Protein AF-H9WJL4-F1 (afdb_monomer)

Secondary structure (DSSP, 8-state):
-PPPEEEE-PPSSHHHHHHHHHHHHHHHHHH--EEEEEEEGGGS-HHHHHHHHHHHHTTTS-EEEEEEPP---TTGGGS-HHHHHHHHHHHHHHHHHT--

Sequence (100 aa):
MPKPHVAIFPGAGMGHLIPVAELTRHLSATHGLSITLITCKWMFSPRLMDAYSKSMASSGLDINFIQLPEEEIEGAQHMKTETYLSKLFEKSKGSVENAL

Foldseek 3Di:
DDAAEEEDEWAAEPVTVVVVLVVLVCCQPVVVHQYEYEEEPRRYDPVVVVVSQVVVVVPPTNYHYHYFDHDDDPPLVPDDPVVSSVVRVVVCVVRSVPRD

Structure (mmCIF, N/CA/C/O backbone):
data_AF-H9WJL4-F1
#
_entry.id   AF-H9WJL4-F1
#
loop_
_atom_site.group_PDB
_atom_site.id
_atom_site.type_symbol
_atom_site.label_atom_id
_atom_site.label_alt_id
_atom_site.label_comp_id
_atom_site.label_asym_id
_atom_site.label_entity_id
_atom_site.label_seq_id
_atom_site.pdbx_PDB_ins_code
_atom_site.Cartn_x
_atom_site.Cartn_y
_atom_site.Cartn_z
_atom_site.occupancy
_atom_site.B_iso_or_equiv
_atom_site.auth_seq_id
_atom_site.auth_comp_id
_atom_site.auth_asym_id
_atom_site.auth_atom_id
_atom_site.pdbx_PDB_model_num
ATOM 1 N N . MET A 1 1 ? -9.355 10.538 22.997 1.00 66.88 1 MET A N 1
ATOM 2 C CA . MET A 1 1 ? -7.995 10.798 22.474 1.00 66.88 1 MET A CA 1
ATOM 3 C C . MET A 1 1 ? -8.031 10.628 20.962 1.00 66.88 1 MET A C 1
ATOM 5 O O . MET A 1 1 ? -8.845 9.821 20.519 1.00 66.88 1 MET A O 1
ATOM 9 N N . PRO A 1 2 ? -7.243 11.383 20.177 1.00 84.94 2 PRO A N 1
ATOM 10 C CA . PRO A 1 2 ? -7.181 11.183 18.733 1.00 84.94 2 PRO A CA 1
ATOM 11 C C . PRO A 1 2 ? -6.648 9.783 18.421 1.00 84.94 2 PRO A C 1
ATOM 13 O O . PRO A 1 2 ? -5.772 9.267 19.117 1.00 84.94 2 PRO A O 1
ATOM 16 N N . LYS A 1 3 ? -7.221 9.164 17.393 1.00 90.00 3 LYS A N 1
ATOM 17 C CA . LYS A 1 3 ? -6.833 7.837 16.931 1.00 90.00 3 LYS A CA 1
ATOM 18 C C . LYS A 1 3 ? -5.460 7.928 16.244 1.00 90.00 3 LYS A C 1
ATOM 20 O O . LYS A 1 3 ? -5.320 8.786 15.373 1.00 90.00 3 LYS A O 1
ATOM 25 N N . PRO A 1 4 ? -4.453 7.108 16.604 1.00 95.31 4 PRO A N 1
ATOM 26 C CA . PRO A 1 4 ? -3.171 7.138 15.909 1.00 95.31 4 PRO A CA 1
ATOM 27 C C . PRO A 1 4 ? -3.354 6.763 14.434 1.00 95.31 4 PRO A C 1
ATOM 29 O O . PRO A 1 4 ? -4.072 5.810 14.113 1.00 95.31 4 PRO A O 1
ATOM 32 N N . HIS A 1 5 ? -2.716 7.532 13.554 1.00 95.69 5 HIS A N 1
ATOM 33 C CA . HIS A 1 5 ? -2.787 7.352 12.108 1.00 95.69 5 HIS A CA 1
ATOM 34 C C . HIS A 1 5 ? -1.509 6.697 11.585 1.00 95.69 5 HIS A C 1
ATOM 36 O O . HIS A 1 5 ? -0.407 7.044 12.012 1.00 95.69 5 HIS A O 1
ATOM 42 N N . VAL A 1 6 ? -1.666 5.725 10.687 1.00 96.12 6 VAL A N 1
ATOM 43 C CA . VAL A 1 6 ? -0.563 5.017 10.036 1.00 96.12 6 VAL A CA 1
ATOM 44 C C . VAL A 1 6 ? -0.757 5.074 8.529 1.00 96.12 6 VAL A C 1
ATOM 46 O O . VAL A 1 6 ? -1.750 4.582 7.994 1.00 96.12 6 VAL A O 1
ATOM 49 N N . ALA A 1 7 ? 0.232 5.616 7.830 1.00 95.94 7 ALA A N 1
ATOM 50 C CA . ALA A 1 7 ? 0.308 5.524 6.383 1.00 95.94 7 ALA A CA 1
ATOM 51 C C . ALA A 1 7 ? 1.224 4.378 5.963 1.00 95.94 7 ALA A C 1
ATOM 53 O O . ALA A 1 7 ? 2.305 4.191 6.522 1.00 95.94 7 ALA A O 1
ATOM 54 N N . ILE A 1 8 ? 0.790 3.611 4.966 1.00 95.75 8 ILE A N 1
ATOM 55 C CA . ILE A 1 8 ? 1.543 2.476 4.441 1.00 95.75 8 ILE A CA 1
ATOM 56 C C . ILE A 1 8 ? 1.698 2.641 2.937 1.00 95.75 8 ILE A C 1
ATOM 58 O O . ILE A 1 8 ? 0.712 2.754 2.211 1.00 95.75 8 ILE A O 1
ATOM 62 N N . PHE A 1 9 ? 2.946 2.598 2.478 1.00 94.62 9 PHE A N 1
ATOM 63 C CA . PHE A 1 9 ? 3.301 2.534 1.068 1.00 94.62 9 PHE A CA 1
ATOM 64 C C . PHE A 1 9 ? 3.957 1.169 0.788 1.00 94.62 9 PHE A C 1
ATOM 66 O O . PHE A 1 9 ? 5.102 0.944 1.187 1.00 94.62 9 PHE A O 1
ATOM 73 N N . PRO A 1 10 ? 3.213 0.204 0.217 1.00 93.62 10 PRO A N 1
ATOM 74 C CA . PRO A 1 10 ? 3.675 -1.171 0.044 1.00 93.62 10 PRO A CA 1
ATOM 75 C C . PRO A 1 10 ? 4.704 -1.322 -1.087 1.00 93.62 10 PRO A C 1
ATOM 77 O O . PRO A 1 10 ? 4.936 -0.419 -1.883 1.00 93.62 10 PRO A O 1
ATOM 80 N N . GLY A 1 11 ? 5.293 -2.514 -1.198 1.00 91.81 11 GLY A N 1
ATOM 81 C CA . GLY A 1 11 ? 5.988 -2.931 -2.419 1.00 91.81 11 GLY A CA 1
ATOM 82 C C . GLY A 1 11 ? 5.020 -3.158 -3.591 1.00 91.81 11 GLY A C 1
ATOM 83 O O . GLY A 1 11 ? 3.804 -3.216 -3.405 1.00 91.81 11 GLY A O 1
ATOM 84 N N . ALA A 1 12 ? 5.556 -3.320 -4.803 1.00 91.56 12 ALA A N 1
ATOM 85 C CA . ALA A 1 12 ? 4.764 -3.547 -6.012 1.00 91.56 12 ALA A CA 1
ATOM 86 C C . ALA A 1 12 ? 4.490 -5.038 -6.260 1.00 91.56 12 ALA A C 1
ATOM 88 O O . ALA A 1 12 ? 5.348 -5.886 -6.043 1.00 91.56 12 ALA A O 1
ATOM 89 N N . GLY A 1 13 ? 3.303 -5.351 -6.775 1.00 91.38 13 GLY A N 1
ATOM 90 C CA . GLY A 1 13 ? 2.840 -6.701 -7.087 1.00 91.38 13 GLY A CA 1
ATOM 91 C C . GLY A 1 13 ? 1.855 -7.261 -6.057 1.00 91.38 13 GLY A C 1
ATOM 92 O O . GLY A 1 13 ? 1.843 -6.887 -4.885 1.00 91.38 13 GLY A O 1
ATOM 93 N N . MET A 1 14 ? 1.015 -8.206 -6.488 1.00 89.88 14 MET A N 1
ATOM 94 C CA . MET A 1 14 ? -0.036 -8.776 -5.629 1.00 89.88 14 MET A CA 1
ATOM 95 C C . MET A 1 14 ? 0.520 -9.510 -4.401 1.00 89.88 14 MET A C 1
ATOM 97 O O . MET A 1 14 ? -0.123 -9.514 -3.356 1.00 89.88 14 MET A O 1
ATOM 101 N N . GLY A 1 15 ? 1.733 -10.065 -4.502 1.00 91.19 15 GLY A N 1
ATOM 102 C CA . GLY A 1 15 ? 2.439 -10.674 -3.370 1.00 91.19 15 GLY A CA 1
ATOM 103 C C . GLY A 1 15 ? 2.758 -9.692 -2.237 1.00 91.19 15 GLY A C 1
ATOM 104 O O . GLY A 1 15 ? 2.938 -10.129 -1.108 1.00 91.19 15 GLY A O 1
ATOM 105 N N . HIS A 1 16 ? 2.766 -8.383 -2.508 1.00 92.88 16 HIS A N 1
ATOM 106 C CA . HIS A 1 16 ? 2.871 -7.339 -1.488 1.00 92.88 16 HIS A CA 1
ATOM 107 C C . HIS A 1 16 ? 1.497 -6.805 -1.069 1.00 92.88 16 HIS A C 1
ATOM 109 O O . HIS A 1 16 ? 1.257 -6.630 0.123 1.00 92.88 16 HIS A O 1
ATOM 115 N N . LEU A 1 17 ? 0.576 -6.588 -2.018 1.00 91.62 17 LEU A N 1
ATOM 116 C CA . LEU A 1 17 ? -0.741 -6.016 -1.713 1.00 91.62 17 LEU A CA 1
ATOM 117 C C . LEU A 1 17 ? -1.559 -6.893 -0.763 1.00 91.62 17 LEU A C 1
ATOM 119 O O . LEU A 1 17 ? -2.102 -6.384 0.208 1.00 91.62 17 LEU A O 1
ATOM 123 N N . ILE A 1 18 ? -1.651 -8.196 -1.034 1.00 92.12 18 ILE A N 1
ATOM 124 C CA .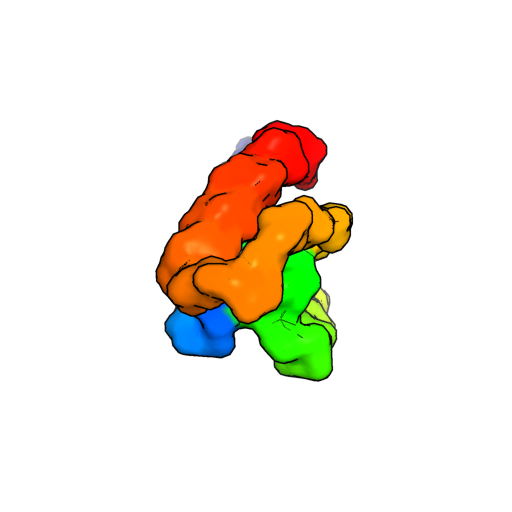 ILE A 1 18 ? -2.498 -9.117 -0.262 1.00 92.12 18 ILE A CA 1
ATOM 125 C C . ILE A 1 18 ? -2.092 -9.169 1.221 1.00 92.12 18 ILE A C 1
ATOM 127 O O . ILE A 1 18 ? -2.955 -8.932 2.069 1.00 92.12 18 ILE A O 1
ATOM 131 N N . PRO A 1 19 ? -0.819 -9.440 1.580 1.00 94.75 19 PRO A N 1
ATOM 132 C CA . PRO A 1 19 ? -0.432 -9.485 2.988 1.00 94.75 19 PRO A CA 1
ATOM 133 C C . PRO A 1 19 ? -0.519 -8.114 3.663 1.00 94.75 19 PRO A C 1
ATOM 135 O O . PRO A 1 19 ? -0.912 -8.042 4.824 1.00 94.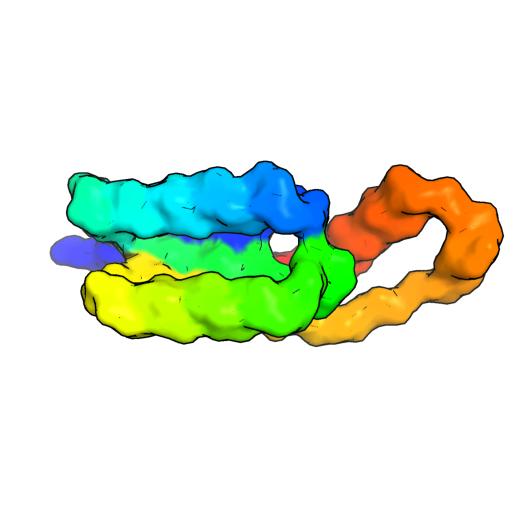75 19 PRO A O 1
ATOM 138 N N . VAL A 1 20 ? -0.207 -7.023 2.952 1.00 95.19 20 VAL A N 1
ATOM 139 C CA . VAL A 1 20 ? -0.354 -5.671 3.510 1.00 95.19 20 VAL A CA 1
ATOM 140 C C . VAL A 1 20 ? -1.823 -5.350 3.763 1.00 95.19 20 VAL A C 1
ATOM 142 O O . VAL A 1 20 ? -2.147 -4.825 4.820 1.00 95.19 20 VAL A O 1
ATOM 145 N N . ALA A 1 21 ? -2.727 -5.716 2.857 1.00 92.00 21 ALA A N 1
ATOM 146 C CA . ALA A 1 21 ? -4.159 -5.543 3.052 1.00 92.00 21 ALA A CA 1
ATOM 147 C C . ALA A 1 21 ? -4.635 -6.273 4.323 1.00 92.00 21 ALA A C 1
ATOM 149 O O . ALA A 1 21 ? -5.272 -5.654 5.176 1.00 92.00 21 ALA A O 1
ATOM 150 N N . GLU A 1 22 ? -4.259 -7.538 4.531 1.00 94.62 22 GLU A N 1
ATOM 151 C CA . GLU A 1 22 ? -4.634 -8.241 5.768 1.00 94.62 22 GLU A CA 1
ATOM 152 C C . GLU A 1 22 ? -4.001 -7.603 7.014 1.00 94.62 22 GLU A C 1
ATOM 154 O O . GLU A 1 22 ? -4.677 -7.438 8.031 1.00 94.62 22 GLU A O 1
ATOM 159 N N . LEU A 1 23 ? -2.743 -7.155 6.925 1.00 95.75 23 LEU A N 1
ATOM 160 C CA . LEU A 1 23 ? -2.087 -6.414 8.002 1.00 95.75 23 LEU A CA 1
ATOM 161 C C . LEU A 1 23 ? -2.863 -5.136 8.353 1.00 95.75 23 LEU A C 1
ATOM 163 O O . LEU A 1 23 ? -3.120 -4.894 9.529 1.00 95.75 23 LEU A O 1
ATOM 167 N N . THR A 1 24 ? -3.286 -4.340 7.364 1.00 95.19 24 THR A N 1
ATOM 168 C CA . THR A 1 24 ? -4.084 -3.123 7.609 1.00 95.19 24 THR A CA 1
ATOM 169 C C . THR A 1 24 ? -5.401 -3.441 8.305 1.00 95.19 24 THR A C 1
ATOM 171 O O . THR A 1 24 ? -5.776 -2.770 9.267 1.00 95.19 24 THR A O 1
ATOM 174 N N . ARG A 1 25 ? -6.068 -4.520 7.888 1.00 94.62 25 ARG A N 1
ATOM 175 C CA . ARG A 1 25 ? -7.307 -4.988 8.508 1.00 94.62 25 ARG A CA 1
ATOM 176 C C . ARG A 1 25 ? -7.088 -5.317 9.978 1.00 94.62 25 ARG A C 1
ATOM 178 O O . ARG A 1 25 ? -7.826 -4.839 10.836 1.00 94.62 25 ARG A O 1
ATOM 185 N N . HIS A 1 26 ? -6.038 -6.080 10.268 1.00 95.88 26 HIS A N 1
ATOM 186 C CA . HIS A 1 26 ? -5.694 -6.483 11.625 1.00 95.88 26 HIS A CA 1
ATOM 187 C C . HIS A 1 26 ? -5.299 -5.289 12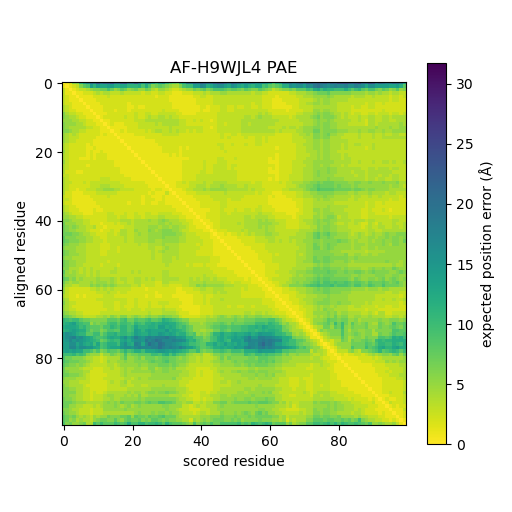.505 1.00 95.88 26 HIS A C 1
ATOM 189 O O . HIS A 1 26 ? -5.758 -5.172 13.638 1.00 95.88 26 HIS A O 1
ATOM 195 N N . LEU A 1 27 ? -4.504 -4.359 11.974 1.00 95.88 27 LEU A N 1
ATOM 196 C CA . LEU A 1 27 ? -4.102 -3.140 12.675 1.00 95.88 27 LEU A CA 1
ATOM 197 C C . LEU A 1 27 ? -5.303 -2.239 13.003 1.00 95.88 27 LEU A C 1
ATOM 199 O O . LEU A 1 27 ? -5.425 -1.768 14.134 1.00 95.88 27 LEU A O 1
ATOM 203 N N . SER A 1 28 ? -6.230 -2.036 12.061 1.00 95.44 28 SER A N 1
ATOM 204 C CA . SER A 1 28 ? -7.431 -1.240 12.334 1.00 95.44 28 SER A CA 1
ATOM 205 C C . SER A 1 28 ? -8.381 -1.944 13.305 1.00 95.44 28 SER A C 1
ATOM 207 O O . SER A 1 28 ? -8.929 -1.280 14.183 1.00 95.44 28 SER A O 1
ATOM 209 N N . ALA A 1 29 ? -8.608 -3.251 13.146 1.00 95.62 29 ALA A N 1
ATOM 210 C CA . ALA A 1 29 ? -9.593 -3.991 13.934 1.00 95.62 29 ALA A CA 1
ATOM 211 C C . ALA A 1 29 ? -9.118 -4.266 15.368 1.00 95.62 29 ALA A C 1
ATOM 213 O O . ALA A 1 29 ? -9.884 -4.100 16.313 1.00 95.62 29 ALA A O 1
ATOM 214 N N . THR A 1 30 ? -7.858 -4.673 15.532 1.00 96.00 30 THR A N 1
ATOM 215 C CA . THR A 1 30 ? -7.315 -5.120 16.822 1.00 96.00 30 THR A CA 1
ATOM 216 C C . THR A 1 30 ? -6.677 -3.978 17.607 1.00 96.00 30 THR A C 1
ATOM 218 O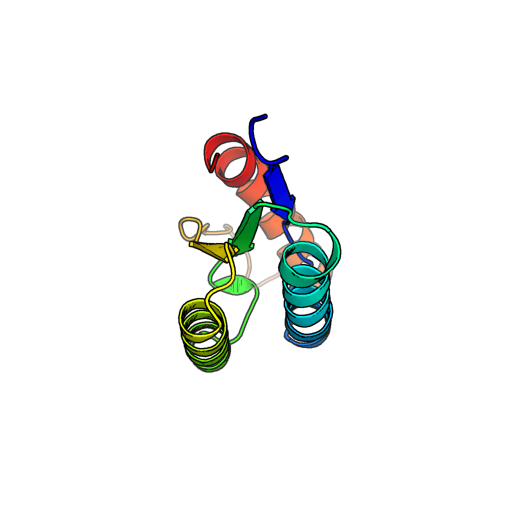 O . THR A 1 30 ? -6.779 -3.942 18.830 1.00 96.00 30 THR A O 1
ATOM 221 N N . HIS A 1 31 ? -6.024 -3.033 16.924 1.00 94.75 31 HIS A N 1
ATOM 222 C CA . HIS A 1 31 ? -5.269 -1.956 17.576 1.00 94.75 31 HIS A CA 1
ATOM 223 C C . HIS A 1 31 ? -5.950 -0.590 17.487 1.00 94.75 31 HIS A C 1
ATOM 225 O O . HIS A 1 31 ? -5.427 0.385 18.023 1.00 94.75 31 HIS A O 1
ATOM 231 N N . GLY A 1 32 ? -7.110 -0.503 16.826 1.00 94.06 32 GLY A N 1
ATOM 232 C CA . GLY A 1 32 ? -7.853 0.745 16.712 1.00 94.06 32 GLY A CA 1
ATOM 233 C C . GLY A 1 32 ? -7.031 1.846 1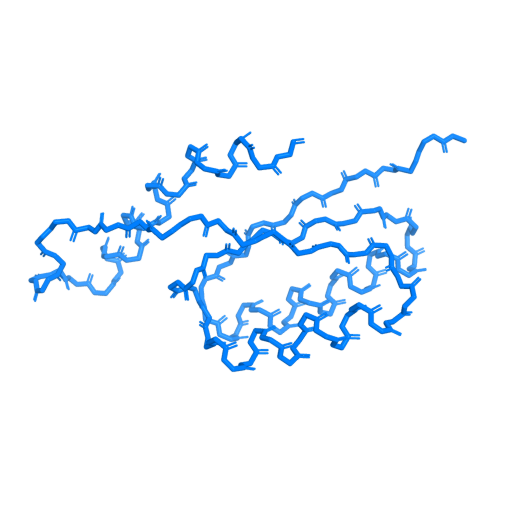6.045 1.00 94.06 32 GLY A C 1
ATOM 234 O O . GLY A 1 32 ? -7.094 2.988 16.486 1.00 94.06 32 GLY A O 1
ATOM 235 N N . LEU A 1 33 ? -6.260 1.517 15.005 1.00 96.56 33 LEU A N 1
ATOM 236 C CA . LEU A 1 33 ? -5.495 2.477 14.198 1.00 96.56 33 LEU A CA 1
ATOM 237 C C . LEU A 1 33 ? -6.333 2.994 13.019 1.00 96.56 33 LEU A C 1
ATOM 239 O O . LEU A 1 33 ? -7.188 2.269 12.508 1.00 96.56 33 LEU A O 1
ATOM 243 N N . SER A 1 34 ? -6.164 4.266 12.648 1.00 96.00 34 SER A N 1
ATOM 244 C CA . SER A 1 34 ? -6.659 4.792 11.365 1.00 96.00 34 SER A CA 1
ATOM 245 C C . SER A 1 34 ? -5.564 4.577 10.336 1.00 96.00 34 SER A C 1
ATOM 247 O O . SER A 1 34 ? -4.396 4.848 10.626 1.00 96.00 34 SER A O 1
ATOM 249 N N . ILE A 1 35 ? -5.903 4.036 9.171 1.00 96.50 35 ILE A N 1
ATOM 250 C CA . ILE A 1 35 ? -4.896 3.609 8.203 1.00 96.50 35 ILE A CA 1
ATOM 251 C C . ILE A 1 35 ? -5.160 4.230 6.844 1.00 96.50 35 ILE A C 1
ATOM 253 O O . ILE A 1 35 ? -6.280 4.195 6.345 1.00 96.50 35 ILE A O 1
ATOM 257 N N . THR A 1 36 ? -4.101 4.721 6.207 1.00 95.62 36 THR A N 1
ATOM 258 C CA . THR A 1 36 ? -4.117 5.097 4.792 1.00 95.62 36 THR A CA 1
ATOM 259 C C . THR A 1 36 ? -3.158 4.199 4.019 1.00 95.62 36 THR A C 1
ATOM 261 O O . THR A 1 36 ? -1.947 4.238 4.241 1.00 95.62 36 THR A O 1
ATOM 264 N N . LEU A 1 37 ? -3.683 3.402 3.087 1.00 94.25 37 LEU A N 1
ATOM 265 C CA . LEU A 1 37 ? -2.875 2.670 2.119 1.00 94.25 37 LEU A CA 1
ATOM 266 C C . LEU A 1 37 ? -2.654 3.539 0.878 1.00 94.25 37 LEU A C 1
ATOM 268 O O . LEU A 1 37 ? -3.591 3.851 0.141 1.00 94.25 37 LEU A O 1
ATOM 272 N N . ILE A 1 38 ? -1.403 3.917 0.647 1.00 94.56 38 ILE A N 1
ATOM 273 C CA . ILE A 1 38 ? -0.985 4.722 -0.499 1.00 94.56 38 ILE A CA 1
ATOM 274 C C . ILE A 1 38 ? -0.558 3.767 -1.614 1.00 94.56 38 ILE A C 1
ATOM 276 O O . ILE A 1 38 ? 0.200 2.829 -1.380 1.00 94.56 38 ILE A O 1
ATOM 280 N N . THR A 1 39 ? -1.053 3.973 -2.829 1.00 92.62 39 THR A N 1
ATOM 281 C CA . THR A 1 39 ? -0.807 3.089 -3.977 1.00 92.62 39 THR A CA 1
ATOM 282 C C . THR A 1 39 ? -0.536 3.890 -5.241 1.00 92.62 39 THR A C 1
ATOM 284 O O . THR A 1 39 ? -1.001 5.016 -5.374 1.00 92.62 39 THR A O 1
ATOM 287 N N . CYS A 1 40 ? 0.158 3.295 -6.207 1.00 91.00 40 CYS A N 1
ATOM 288 C CA . CYS A 1 40 ? 0.313 3.843 -7.553 1.00 91.00 40 CYS A CA 1
ATOM 289 C C . CYS A 1 40 ? -0.283 2.866 -8.574 1.00 91.00 40 CYS A C 1
ATOM 291 O O . CYS A 1 40 ? -0.257 1.651 -8.366 1.00 91.00 40 CYS A O 1
ATOM 293 N N . LYS A 1 41 ? -0.784 3.369 -9.711 1.00 88.56 41 LYS A N 1
ATOM 294 C CA . LYS A 1 41 ? -1.368 2.523 -10.776 1.00 88.56 41 LYS A CA 1
ATOM 295 C C . LYS A 1 41 ? -0.440 1.402 -11.255 1.00 88.56 41 LYS A C 1
ATOM 297 O O . LYS A 1 41 ? -0.909 0.301 -11.515 1.00 88.56 41 LYS A O 1
ATOM 302 N N . TRP A 1 42 ? 0.860 1.672 -11.343 1.00 88.31 42 TRP A N 1
ATOM 303 C CA . TRP A 1 42 ? 1.865 0.720 -11.822 1.00 88.31 42 TRP A CA 1
ATOM 304 C C . TRP A 1 42 ? 2.157 -0.422 -10.835 1.00 88.31 42 TRP A C 1
ATOM 306 O O . TRP A 1 42 ? 2.755 -1.424 -11.220 1.00 88.31 42 TRP A O 1
ATOM 316 N N . MET A 1 43 ? 1.755 -0.294 -9.565 1.00 89.50 43 MET A N 1
ATOM 317 C CA . MET A 1 43 ? 2.116 -1.264 -8.528 1.00 89.50 43 MET A CA 1
ATOM 318 C C . MET A 1 43 ? 1.284 -2.540 -8.603 1.00 89.50 43 MET A C 1
ATOM 320 O O . MET A 1 43 ? 1.787 -3.612 -8.275 1.00 89.50 43 MET A O 1
ATOM 324 N N . PHE A 1 44 ? 0.013 -2.451 -9.000 1.00 91.06 44 PHE A N 1
ATOM 325 C CA . PHE A 1 44 ? -0.944 -3.549 -8.858 1.00 91.06 44 PHE A CA 1
ATOM 326 C C . PHE A 1 44 ? -1.834 -3.692 -10.085 1.00 91.06 44 PHE A C 1
ATOM 328 O O . PHE A 1 44 ? -2.041 -2.751 -10.843 1.00 91.06 44 PHE A O 1
ATOM 335 N N . SER A 1 45 ? -2.424 -4.877 -10.250 1.00 89.69 45 SER A N 1
ATOM 336 C CA . SER A 1 45 ? -3.477 -5.065 -11.247 1.00 89.69 45 SER A CA 1
ATOM 337 C C . SER A 1 45 ? -4.654 -4.129 -10.930 1.00 89.69 45 SER A C 1
ATOM 339 O O . SER A 1 45 ? -5.224 -4.262 -9.843 1.00 89.69 45 SER A O 1
ATOM 341 N N . PRO A 1 46 ? -5.084 -3.247 -11.855 1.00 87.75 46 PRO A N 1
ATOM 342 C CA . PRO A 1 46 ? -6.175 -2.303 -11.596 1.00 87.75 46 PRO A CA 1
ATOM 343 C C . PRO A 1 46 ? -7.474 -2.995 -11.174 1.00 87.75 46 PRO A C 1
ATOM 345 O O . PRO A 1 46 ? -8.140 -2.567 -10.236 1.00 87.75 46 PRO A O 1
ATOM 348 N N . ARG A 1 47 ? -7.796 -4.125 -11.818 1.00 89.38 47 ARG A N 1
ATOM 349 C CA . ARG A 1 47 ? -8.985 -4.928 -11.503 1.00 89.38 47 ARG A CA 1
ATOM 350 C C . ARG A 1 47 ? -8.945 -5.477 -10.080 1.00 89.38 47 ARG A C 1
ATOM 352 O O . ARG A 1 47 ? -9.960 -5.468 -9.391 1.00 89.38 47 ARG A O 1
ATOM 359 N N . LEU A 1 48 ? -7.797 -6.007 -9.661 1.00 87.31 48 LEU A N 1
ATOM 360 C CA . LEU A 1 48 ? -7.667 -6.570 -8.319 1.00 87.31 48 LEU A CA 1
ATOM 361 C C . LEU A 1 48 ? -7.641 -5.458 -7.273 1.00 87.31 48 LEU A C 1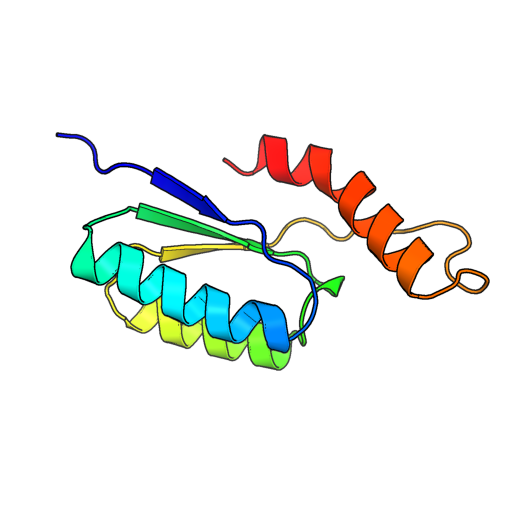
ATOM 363 O O . LEU A 1 48 ? -8.285 -5.599 -6.241 1.00 87.31 48 LEU A O 1
ATOM 367 N N . MET A 1 49 ? -6.977 -4.340 -7.565 1.00 88.44 49 MET A N 1
ATOM 368 C CA . MET A 1 49 ? -6.955 -3.176 -6.685 1.00 88.44 49 MET A CA 1
ATOM 369 C C . MET A 1 49 ? -8.366 -2.639 -6.408 1.00 88.44 49 MET A C 1
ATOM 371 O O . MET A 1 49 ? -8.704 -2.403 -5.253 1.00 88.44 49 MET A O 1
ATOM 375 N N . ASP A 1 50 ? -9.206 -2.522 -7.440 1.00 88.94 50 ASP A N 1
ATOM 376 C CA . ASP A 1 50 ? -10.612 -2.113 -7.309 1.00 88.94 50 ASP A CA 1
ATOM 377 C C . ASP A 1 50 ? -11.441 -3.102 -6.469 1.00 88.94 50 ASP A C 1
ATOM 379 O O . ASP A 1 50 ? -12.233 -2.702 -5.616 1.00 88.94 50 ASP A O 1
ATOM 383 N N . ALA A 1 51 ? -11.237 -4.410 -6.652 1.00 89.12 51 ALA A N 1
ATOM 384 C CA . ALA A 1 51 ? -11.911 -5.416 -5.833 1.00 89.12 51 ALA A CA 1
ATOM 385 C C . ALA A 1 51 ? -11.494 -5.329 -4.352 1.00 89.12 51 ALA A C 1
ATOM 387 O O . ALA A 1 51 ? -12.345 -5.392 -3.462 1.00 89.12 51 ALA A O 1
ATOM 388 N N . TYR A 1 52 ? -10.197 -5.148 -4.082 1.00 87.94 52 TYR A N 1
ATOM 389 C CA . TYR A 1 52 ? -9.670 -5.029 -2.722 1.00 87.94 52 TYR A CA 1
ATOM 390 C C . TYR A 1 52 ? -10.117 -3.740 -2.033 1.00 87.94 52 TYR A C 1
ATOM 392 O O . TYR A 1 52 ? -10.540 -3.794 -0.879 1.00 87.94 52 TYR A O 1
ATOM 400 N N . SER A 1 53 ? -10.074 -2.598 -2.724 1.00 87.31 53 SER A N 1
ATOM 401 C CA . SER A 1 53 ? -10.514 -1.321 -2.155 1.00 87.31 53 SER A CA 1
ATOM 402 C C . SER A 1 53 ? -12.000 -1.359 -1.791 1.00 87.31 53 SER A C 1
ATOM 404 O O . SER A 1 53 ? -12.364 -0.964 -0.685 1.00 87.31 53 SER A O 1
ATOM 406 N N . LYS A 1 54 ? -12.853 -1.936 -2.651 1.00 90.25 54 LYS A N 1
ATOM 407 C CA . LYS A 1 54 ? -14.282 -2.154 -2.360 1.00 90.25 54 LYS A CA 1
ATOM 408 C C . LYS A 1 54 ? -14.497 -3.080 -1.169 1.00 90.25 54 LYS A C 1
ATOM 410 O O . LYS A 1 54 ? -15.291 -2.763 -0.284 1.00 90.25 54 LYS A O 1
ATOM 415 N N . SER A 1 55 ? -13.774 -4.201 -1.121 1.00 89.75 55 SER A N 1
ATOM 416 C CA . SER A 1 55 ? -13.852 -5.133 0.007 1.00 89.75 55 SER A CA 1
ATOM 417 C C . SER A 1 55 ? -13.483 -4.443 1.321 1.00 89.75 55 SER A C 1
ATOM 419 O O . SER A 1 55 ? -14.179 -4.618 2.319 1.00 89.75 55 SER A O 1
ATOM 421 N N . MET A 1 56 ? -12.423 -3.635 1.328 1.00 86.75 56 MET A N 1
ATOM 422 C CA . MET A 1 56 ? -11.986 -2.917 2.523 1.00 86.75 56 MET A CA 1
ATOM 423 C C . MET A 1 56 ? -12.953 -1.807 2.927 1.00 86.75 56 MET A C 1
ATOM 425 O O . MET A 1 56 ? -13.297 -1.722 4.103 1.00 86.75 56 MET A O 1
ATOM 429 N N . ALA A 1 57 ? -13.473 -1.030 1.975 1.00 87.75 57 ALA A N 1
ATOM 430 C CA . ALA A 1 57 ? -14.485 -0.010 2.252 1.00 87.75 57 ALA A CA 1
ATOM 431 C C . ALA A 1 57 ? -15.753 -0.609 2.890 1.00 87.75 57 ALA A C 1
ATOM 433 O O . ALA A 1 57 ? -16.381 0.014 3.740 1.00 87.75 57 ALA A O 1
ATOM 434 N N . SER A 1 58 ? -16.107 -1.849 2.531 1.00 90.62 58 SER A N 1
ATOM 435 C CA . SER A 1 58 ? -17.258 -2.556 3.108 1.00 90.62 58 SER A CA 1
ATOM 436 C C . SER A 1 58 ? -17.018 -3.151 4.503 1.00 90.62 58 SER A C 1
ATOM 438 O O . SER A 1 58 ? -17.963 -3.603 5.143 1.00 90.62 58 SER A O 1
ATOM 440 N N . SER A 1 59 ? -15.773 -3.157 4.995 1.00 90.44 59 SER A N 1
ATOM 441 C CA . SER A 1 59 ? -15.415 -3.813 6.263 1.00 90.44 59 SER A CA 1
ATOM 442 C C . SER A 1 59 ? -15.849 -3.047 7.518 1.00 90.44 59 SER A C 1
ATOM 444 O O . SER A 1 59 ? -15.797 -3.602 8.614 1.00 90.44 59 SER A O 1
ATOM 446 N N . GLY A 1 60 ? -16.246 -1.776 7.380 1.00 92.44 60 GLY A N 1
ATOM 447 C CA . GLY A 1 60 ? -16.538 -0.886 8.511 1.00 92.44 60 GLY A CA 1
ATOM 448 C C . GLY A 1 60 ? -15.297 -0.452 9.302 1.00 92.44 60 GLY A C 1
ATOM 449 O O . GLY A 1 60 ? -15.426 0.202 10.336 1.00 92.44 60 GLY A O 1
ATOM 450 N N . LEU A 1 61 ? -14.101 -0.818 8.834 1.00 94.62 61 LEU A N 1
ATOM 451 C CA . LEU A 1 61 ? -12.832 -0.385 9.399 1.00 94.62 61 LEU A CA 1
ATOM 452 C C . LEU A 1 61 ? -12.431 0.985 8.851 1.00 94.62 61 LEU A C 1
ATOM 454 O O . LEU A 1 61 ? -12.834 1.396 7.766 1.00 94.62 61 LEU A O 1
ATOM 458 N N . ASP A 1 62 ? -11.593 1.677 9.609 1.00 94.50 62 ASP A N 1
ATOM 459 C CA . ASP A 1 62 ? -11.082 3.006 9.277 1.00 94.50 62 ASP A CA 1
ATOM 460 C C . ASP A 1 62 ? -9.805 2.858 8.445 1.00 94.50 62 ASP A C 1
ATOM 462 O O . ASP A 1 62 ? -8.678 2.985 8.937 1.00 94.50 62 ASP A O 1
ATOM 466 N N . ILE A 1 63 ? -10.018 2.454 7.193 1.00 94.69 63 ILE A N 1
ATOM 467 C CA . ILE A 1 63 ? -8.978 2.172 6.209 1.00 94.69 63 ILE A CA 1
ATOM 468 C C . ILE A 1 63 ? -9.311 2.949 4.939 1.00 94.69 63 ILE A C 1
ATOM 470 O O . ILE A 1 63 ? -10.316 2.688 4.279 1.00 94.69 63 ILE A O 1
ATOM 474 N N . ASN A 1 64 ? -8.430 3.872 4.578 1.00 92.56 64 ASN A N 1
ATOM 475 C CA . ASN A 1 64 ? -8.528 4.694 3.383 1.00 92.56 64 ASN A CA 1
ATOM 476 C C . ASN A 1 64 ? -7.514 4.248 2.333 1.00 92.56 64 ASN A C 1
ATOM 478 O O . ASN A 1 64 ? -6.430 3.762 2.656 1.00 92.56 64 ASN A O 1
ATOM 482 N N . PHE A 1 65 ? -7.855 4.463 1.066 1.00 91.31 65 PHE A N 1
ATOM 483 C CA . PHE A 1 65 ? -6.965 4.221 -0.062 1.00 91.31 65 PHE A CA 1
ATOM 484 C C . PHE A 1 65 ? -6.702 5.531 -0.783 1.00 91.31 65 PHE A C 1
ATOM 486 O O . PHE A 1 65 ? -7.641 6.207 -1.199 1.00 91.31 65 PHE A O 1
ATOM 493 N N . ILE A 1 66 ? -5.427 5.858 -0.967 1.00 92.50 66 ILE A N 1
ATOM 494 C CA . ILE A 1 66 ? -5.005 6.970 -1.814 1.00 92.50 66 ILE A CA 1
ATOM 495 C C . ILE A 1 66 ? -4.274 6.384 -3.009 1.00 92.50 66 ILE A C 1
ATOM 497 O O . ILE A 1 66 ? -3.307 5.635 -2.863 1.00 92.50 66 ILE A O 1
ATOM 501 N N . GLN A 1 67 ? -4.755 6.712 -4.202 1.00 91.31 67 GLN A N 1
ATOM 502 C CA . GLN A 1 67 ? -4.054 6.405 -5.436 1.00 91.31 67 GLN A CA 1
ATOM 503 C C . GLN A 1 67 ? -3.302 7.651 -5.896 1.00 91.31 67 GLN A C 1
ATOM 505 O O . GLN A 1 67 ? -3.914 8.675 -6.191 1.00 91.31 67 GLN A O 1
ATOM 510 N N . LEU A 1 68 ? -1.978 7.556 -5.936 1.00 90.88 68 LEU A N 1
ATOM 511 C CA . LEU A 1 68 ? -1.097 8.611 -6.410 1.00 90.88 68 LEU A CA 1
ATOM 512 C C . LEU A 1 68 ? -1.215 8.792 -7.929 1.00 90.88 68 LEU A C 1
ATOM 514 O O . LEU A 1 68 ? -1.565 7.837 -8.641 1.00 90.88 68 LEU A O 1
ATOM 518 N N . PRO A 1 69 ? -0.914 10.004 -8.429 1.00 86.31 69 PRO A N 1
ATOM 519 C CA . PRO A 1 69 ? -0.855 10.269 -9.857 1.00 86.31 69 PRO A CA 1
ATOM 520 C C . PRO A 1 69 ? 0.145 9.348 -10.564 1.00 86.31 69 PRO A C 1
ATOM 522 O O . PRO A 1 69 ? 1.052 8.764 -9.971 1.00 86.31 69 PRO A O 1
ATOM 525 N N . GLU A 1 70 ? -0.076 9.181 -11.861 1.00 82.19 70 GLU A N 1
ATOM 526 C CA . GLU A 1 70 ? 0.750 8.321 -12.695 1.00 82.19 70 GLU A CA 1
ATOM 527 C C . GLU A 1 70 ? 2.051 9.030 -13.059 1.00 82.19 70 GLU A C 1
ATOM 529 O O . GLU A 1 70 ? 2.046 10.185 -13.477 1.00 82.19 70 GLU A O 1
ATOM 534 N N . GLU A 1 71 ? 3.164 8.324 -12.892 1.00 80.44 71 GLU A N 1
ATOM 535 C CA . GLU A 1 71 ? 4.497 8.864 -13.114 1.00 80.44 71 GLU A CA 1
ATOM 536 C C . GLU A 1 71 ? 5.108 8.230 -14.364 1.00 80.44 71 GLU A C 1
ATOM 538 O O . GLU A 1 71 ? 5.375 7.028 -14.394 1.00 80.44 71 GLU A O 1
ATOM 543 N N . GLU A 1 72 ? 5.372 9.034 -15.394 1.00 79.44 72 GLU A N 1
ATOM 544 C CA . GLU A 1 72 ? 6.082 8.559 -16.585 1.00 79.44 72 GLU A CA 1
ATOM 545 C C . GLU A 1 72 ? 7.594 8.494 -16.340 1.00 79.44 72 GLU A C 1
ATOM 547 O O . GLU A 1 72 ? 8.172 9.376 -15.697 1.00 79.44 72 GLU A O 1
ATOM 552 N N . ILE A 1 73 ? 8.251 7.456 -16.864 1.00 81.62 73 ILE A N 1
ATOM 553 C CA . ILE A 1 73 ? 9.712 7.334 -16.839 1.00 81.62 73 ILE A CA 1
ATOM 554 C C . ILE A 1 73 ? 10.236 7.340 -18.265 1.00 81.62 73 ILE A C 1
ATOM 556 O O . ILE A 1 73 ? 9.986 6.414 -19.040 1.00 81.62 73 ILE A O 1
ATOM 560 N N . GLU A 1 74 ? 11.027 8.358 -18.583 1.00 81.88 74 GLU A N 1
ATOM 561 C CA . GLU A 1 74 ? 11.719 8.445 -19.862 1.00 81.88 74 GLU A CA 1
ATOM 562 C C . GLU A 1 74 ? 12.681 7.265 -20.063 1.00 81.88 74 GLU A C 1
ATOM 564 O O . GLU A 1 74 ? 13.436 6.871 -19.168 1.00 81.88 74 GLU A O 1
ATOM 569 N N . GLY A 1 75 ? 12.661 6.687 -21.267 1.00 80.38 75 GLY A N 1
ATOM 570 C CA . GLY A 1 75 ? 13.571 5.609 -21.659 1.00 80.38 75 GLY A CA 1
ATOM 571 C C . GLY A 1 75 ? 13.272 4.237 -21.041 1.00 80.38 75 GLY A C 1
ATOM 572 O O . GLY A 1 75 ? 14.141 3.364 -21.082 1.00 80.38 75 GLY A O 1
ATOM 573 N N . ALA A 1 76 ? 12.074 4.019 -20.486 1.00 79.00 76 ALA A N 1
ATOM 574 C CA . ALA A 1 76 ? 11.691 2.773 -19.809 1.00 79.00 76 ALA A CA 1
ATOM 575 C C . ALA A 1 76 ? 11.928 1.498 -20.646 1.00 79.00 76 ALA A C 1
ATOM 577 O O . ALA A 1 76 ? 12.333 0.474 -20.101 1.00 79.00 76 ALA A O 1
ATOM 578 N N . GLN A 1 77 ? 11.759 1.573 -21.971 1.00 77.44 77 GLN A N 1
ATOM 579 C CA . GLN A 1 77 ? 11.857 0.434 -22.900 1.00 77.44 77 GLN A CA 1
ATOM 580 C C . GLN A 1 77 ? 13.212 -0.296 -22.942 1.00 77.44 77 GLN A C 1
ATOM 582 O O . GLN A 1 77 ? 13.279 -1.413 -23.446 1.00 77.44 77 GLN A O 1
ATOM 587 N N . HIS A 1 78 ? 14.284 0.302 -22.415 1.00 82.69 78 HIS A N 1
ATOM 588 C CA . HIS A 1 78 ? 15.621 -0.310 -22.393 1.00 82.69 78 HIS A CA 1
ATOM 589 C C . HIS A 1 78 ? 16.095 -0.675 -20.979 1.00 82.69 78 HIS A C 1
ATOM 591 O O . HIS A 1 78 ? 17.234 -1.111 -20.801 1.00 82.69 78 HIS A O 1
ATOM 597 N N . MET A 1 79 ? 15.264 -0.464 -19.954 1.00 88.81 79 MET A N 1
ATOM 598 C CA . MET A 1 79 ? 15.659 -0.680 -18.564 1.00 88.81 79 MET A CA 1
ATOM 599 C C . MET A 1 79 ? 15.396 -2.120 -18.125 1.00 88.81 79 MET A C 1
ATOM 601 O O . MET A 1 79 ? 14.389 -2.725 -18.483 1.00 88.81 79 MET A O 1
ATOM 605 N N . LYS A 1 80 ? 16.282 -2.649 -17.275 1.00 92.31 80 LYS A N 1
ATOM 606 C CA . LYS A 1 80 ? 15.972 -3.850 -16.492 1.00 92.31 80 LYS A CA 1
ATOM 607 C C . LYS A 1 80 ? 14.780 -3.565 -15.578 1.00 92.31 80 LYS A C 1
ATOM 609 O O . LYS A 1 80 ? 14.664 -2.453 -15.055 1.00 92.31 80 LYS A O 1
ATOM 614 N N . THR A 1 81 ? 13.936 -4.568 -15.350 1.00 86.56 81 THR A N 1
ATOM 615 C CA . THR A 1 81 ? 12.716 -4.450 -14.536 1.00 86.56 81 THR A CA 1
ATOM 616 C C . THR A 1 81 ? 13.000 -3.874 -13.150 1.00 86.56 81 THR A C 1
ATOM 618 O O . THR A 1 81 ? 12.288 -2.985 -12.696 1.00 86.56 81 THR A O 1
ATOM 621 N N . GLU A 1 82 ? 14.073 -4.312 -12.493 1.00 88.44 82 GLU A N 1
ATOM 622 C CA . GLU A 1 82 ? 14.449 -3.851 -11.155 1.00 88.44 82 GLU A CA 1
ATOM 623 C C . GLU A 1 82 ? 14.840 -2.370 -11.158 1.00 88.44 82 GLU A C 1
ATOM 625 O O . GLU A 1 82 ? 14.438 -1.614 -10.276 1.00 88.44 82 GLU A O 1
ATOM 630 N N . THR A 1 83 ? 15.585 -1.930 -12.178 1.00 91.00 83 THR A N 1
ATOM 631 C CA . THR A 1 83 ? 15.958 -0.519 -12.349 1.00 91.00 83 THR A CA 1
ATOM 632 C C . TH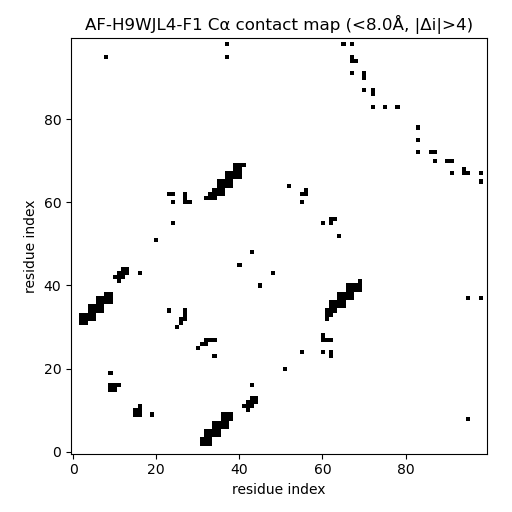R A 1 83 ? 14.733 0.345 -12.621 1.00 91.00 83 THR A C 1
ATOM 634 O O . THR A 1 83 ? 14.611 1.429 -12.054 1.00 91.00 83 THR A O 1
ATOM 637 N N . TYR A 1 84 ? 13.821 -0.134 -13.466 1.00 89.50 84 TYR A N 1
ATOM 638 C CA . TYR A 1 84 ? 12.573 0.559 -13.763 1.00 89.50 84 TYR A CA 1
ATOM 639 C C . TYR A 1 84 ? 11.711 0.725 -12.504 1.00 89.50 84 TYR A C 1
ATOM 641 O O . TYR A 1 84 ? 11.321 1.844 -12.176 1.00 89.50 84 TYR A O 1
ATOM 649 N N . LEU A 1 85 ? 11.507 -0.355 -11.739 1.00 88.81 85 LEU A N 1
ATOM 650 C CA . LEU A 1 85 ? 10.776 -0.317 -10.470 1.00 88.81 85 LEU A CA 1
ATOM 651 C C . LEU A 1 85 ? 11.446 0.618 -9.457 1.00 88.81 85 LEU A C 1
ATOM 653 O O . LEU A 1 85 ? 10.768 1.451 -8.863 1.00 88.81 85 LEU A O 1
ATOM 657 N N . SER A 1 86 ? 12.770 0.544 -9.291 1.00 90.25 86 SER A N 1
ATOM 658 C CA . SER A 1 86 ? 13.499 1.428 -8.372 1.00 90.25 86 SER A CA 1
ATOM 659 C C . SER A 1 86 ? 13.315 2.904 -8.723 1.00 90.25 86 SER A C 1
ATOM 661 O O . SER A 1 86 ? 13.116 3.716 -7.824 1.00 90.25 86 SER A O 1
ATOM 663 N N . LYS A 1 87 ? 13.344 3.262 -10.013 1.00 91.25 87 LYS A N 1
ATOM 664 C CA . LYS A 1 87 ? 13.095 4.644 -10.441 1.00 91.25 87 LYS A CA 1
ATOM 665 C C . LYS A 1 87 ? 11.643 5.068 -10.226 1.00 91.25 87 LYS A C 1
ATOM 667 O O . LYS A 1 87 ? 11.412 6.224 -9.889 1.00 91.25 87 LYS A O 1
ATOM 672 N N . LEU A 1 88 ? 10.677 4.161 -10.396 1.00 90.56 88 LEU A N 1
ATOM 673 C CA . LEU A 1 88 ? 9.267 4.442 -10.103 1.00 90.56 88 LEU A CA 1
ATOM 674 C C . LEU A 1 88 ? 9.059 4.740 -8.617 1.00 90.56 88 LEU A C 1
ATOM 676 O O . LEU A 1 88 ? 8.380 5.711 -8.285 1.00 90.56 88 LEU A O 1
ATOM 680 N N . PHE A 1 89 ? 9.673 3.950 -7.733 1.00 89.88 89 PHE A N 1
ATOM 681 C CA . PHE A 1 89 ? 9.659 4.208 -6.293 1.00 89.88 89 PHE A CA 1
ATOM 682 C C . PHE A 1 89 ? 10.289 5.563 -5.955 1.00 89.8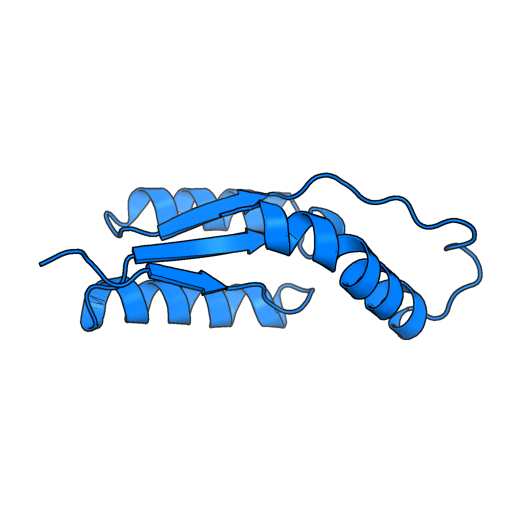8 89 PHE A C 1
ATOM 684 O O . PHE A 1 89 ? 9.667 6.354 -5.249 1.00 89.88 89 PHE A O 1
ATOM 691 N N . GLU A 1 90 ? 11.466 5.859 -6.512 1.00 90.69 90 GLU A N 1
ATOM 692 C CA . GLU A 1 90 ? 12.157 7.131 -6.272 1.00 90.69 90 GLU A CA 1
ATOM 693 C C . GLU A 1 90 ? 11.315 8.328 -6.735 1.00 90.69 90 GLU A C 1
ATOM 695 O O . GLU A 1 90 ? 11.125 9.289 -5.993 1.00 90.69 90 GLU A O 1
ATOM 700 N N . LYS A 1 91 ? 10.731 8.242 -7.935 1.00 90.38 91 LYS A N 1
ATOM 701 C CA . LYS A 1 91 ? 9.881 9.301 -8.490 1.00 90.38 91 LYS A CA 1
ATOM 702 C C . LYS A 1 91 ? 8.587 9.488 -7.696 1.00 90.38 91 LYS A C 1
ATOM 704 O O . LYS A 1 91 ? 8.129 10.612 -7.530 1.00 90.38 91 LYS A O 1
ATOM 709 N N . SER A 1 92 ? 8.036 8.405 -7.146 1.00 88.12 92 SER A N 1
ATOM 710 C CA . SER A 1 92 ? 6.806 8.452 -6.346 1.00 88.12 92 SER A CA 1
ATOM 711 C C . SER A 1 92 ? 7.006 9.104 -4.972 1.00 88.12 92 SER A C 1
ATOM 713 O O . SER A 1 92 ? 6.022 9.498 -4.353 1.00 88.12 92 SER A O 1
ATOM 715 N N . LYS A 1 93 ? 8.247 9.245 -4.482 1.00 87.00 93 LYS A N 1
ATOM 716 C CA . LYS A 1 93 ? 8.542 9.745 -3.129 1.00 87.00 93 LYS A CA 1
ATOM 717 C C . LYS A 1 93 ? 7.925 11.117 -2.847 1.00 87.00 93 LYS A C 1
ATOM 719 O O . LYS A 1 93 ? 7.249 11.271 -1.835 1.00 87.00 93 LYS A O 1
ATOM 724 N N . GLY A 1 94 ? 8.090 12.076 -3.760 1.00 85.94 94 GLY A N 1
ATOM 725 C CA . GLY A 1 94 ? 7.515 13.415 -3.596 1.00 85.94 94 GLY A CA 1
ATOM 726 C C . GLY A 1 94 ? 5.985 13.384 -3.531 1.00 85.94 94 GLY A C 1
ATOM 727 O O . GLY A 1 94 ? 5.376 14.084 -2.728 1.00 85.94 94 GLY A O 1
ATOM 728 N N . SER A 1 95 ? 5.353 12.519 -4.322 1.00 88.00 95 SER A N 1
ATOM 729 C CA . SER A 1 95 ? 3.899 12.333 -4.305 1.00 88.00 95 SER A CA 1
ATOM 730 C C . SER A 1 95 ? 3.415 11.663 -3.012 1.00 88.00 95 SER A C 1
ATOM 732 O O . SER A 1 95 ? 2.373 12.049 -2.493 1.00 88.00 95 SER A O 1
ATOM 734 N N . VAL A 1 96 ? 4.175 10.712 -2.452 1.00 86.25 96 VAL A N 1
ATOM 735 C CA . VAL A 1 96 ? 3.880 10.074 -1.152 1.00 86.25 96 VAL A CA 1
ATOM 736 C C . VAL A 1 96 ? 3.963 11.084 -0.006 1.00 86.25 96 VAL A C 1
ATOM 738 O O . VAL A 1 96 ? 3.076 11.106 0.842 1.00 86.25 96 VAL A O 1
ATOM 741 N N . GLU A 1 97 ? 4.999 11.926 0.019 1.00 87.00 97 GLU A N 1
ATOM 742 C CA . GLU A 1 97 ? 5.203 12.934 1.073 1.00 87.00 97 GLU A CA 1
ATOM 743 C C . GLU A 1 97 ? 4.066 13.966 1.135 1.00 87.00 97 GLU A C 1
ATOM 745 O O . GLU A 1 97 ? 3.764 14.471 2.211 1.00 87.00 97 GLU A O 1
ATOM 750 N N . ASN A 1 98 ? 3.405 14.234 0.006 1.00 87.75 98 ASN A N 1
ATOM 751 C CA . ASN A 1 98 ? 2.297 15.188 -0.098 1.00 87.75 98 ASN A CA 1
ATOM 752 C C . ASN A 1 98 ? 0.901 14.538 -0.009 1.00 87.75 98 ASN A C 1
ATOM 754 O O . ASN A 1 98 ? -0.105 15.217 -0.211 1.00 87.75 98 ASN A O 1
ATOM 758 N N . ALA A 1 99 ? 0.818 13.224 0.220 1.00 85.56 99 ALA A N 1
ATOM 759 C CA . ALA A 1 99 ? -0.441 12.477 0.163 1.00 85.56 99 ALA A CA 1
ATOM 760 C C . ALA A 1 99 ? -1.257 12.501 1.467 1.00 85.56 99 ALA A C 1
ATOM 762 O O . ALA A 1 99 ? -2.388 12.012 1.474 1.00 85.56 99 ALA A O 1
ATOM 763 N N . LEU A 1 100 ? -0.682 13.002 2.561 1.00 81.44 100 LEU A N 1
ATOM 764 C CA . LEU A 1 100 ? -1.250 13.006 3.914 1.00 81.44 100 LEU A CA 1
ATOM 765 C C . LEU A 1 100 ? -1.321 14.434 4.449 1.00 81.44 100 LEU A C 1
ATOM 767 O O . LEU A 1 100 ? -2.313 14.726 5.151 1.00 81.44 100 LEU A O 1
#

pLDDT: mean 90.09, std 5.0, range [66.88, 96.56]

Nearest PDB structures (foldseek):
  6lf6-assembly1_A  TM=6.948E-01  e=7.428E-05  Zea mays
  6jtd-assembly2_B  TM=8.169E-01  e=6.012E-04  Trollius chinensis
  6lg0-assembly1_F  TM=6.759E-01  e=9.647E-05  Scutellaria baicalensis
  8cgq-assembly1_A  TM=6.974E-01  e=2.408E-04  Zea mays
  8j2v-assembly1_A  TM=6.721E-01  e=6.851E-04  Nicotiana tabacum

Mean predicted aligned error: 4.24 Å

Radius of gyration: 14.61 Å; Cα contacts (8 Å, |Δi|>4): 115; chains: 1; bounding box: 33×26×45 Å

Organism: Pinus taeda (NCBI:txid3352)

Solvent-accessible surface area (backbone atoms only — not comparable to full-atom values): 6011 Å² total; per-residue (Å²): 129,86,68,58,74,46,78,44,74,71,64,68,33,65,88,36,48,55,60,49,51,53,47,53,51,48,42,25,72,76,67,56,32,36,36,37,43,45,45,46,69,89,34,43,58,68,72,58,50,54,54,50,52,52,55,46,61,71,64,78,53,54,58,44,77,44,76,50,80,84,81,87,65,87,72,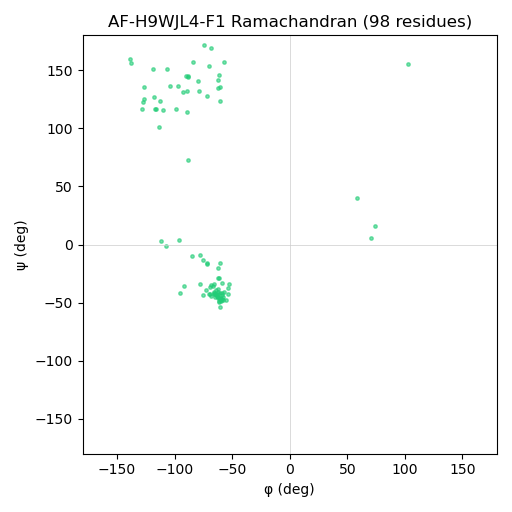55,92,79,50,55,68,69,60,47,51,52,50,50,55,60,65,42,46,68,59,59,74,71,69,119